Protein AF-A0A2P4Y1M5-F1 (afdb_monomer_lite)

Sequence (113 aa):
MLIVDMSKKIGRIVNDSVPDVTQPFARELKMNLSEEDVEARMANYFIAFDHLVEDNGLSGMLGRGKVTSDEDRQRMTLRCKLLLVNVTPEILKIDLSRLVEATRKSMTVLCTV

Secondary structure (DSSP, 8-state):
-HHHHHHHHHHHHHHH----TTHHHHHH----TT---HHHHHHHHHHHHHHHHHHTT-HHHH------SHHHHHHHHHHHHHHHHT-SSHHHHHHHHHHHHHTTT-TTGGG--

Radius of gyration: 17.48 Å; chains: 1; bounding box: 34×24×58 Å

Structure (mmCIF, N/CA/C/O backbone):
data_AF-A0A2P4Y1M5-F1
#
_entry.id   AF-A0A2P4Y1M5-F1
#
loop_
_atom_site.group_PDB
_atom_site.id
_atom_site.type_symbol
_atom_site.label_atom_id
_atom_site.label_alt_id
_atom_site.label_comp_id
_atom_site.label_asym_id
_atom_site.label_entity_id
_atom_site.label_seq_id
_atom_site.pdbx_PDB_ins_code
_atom_site.Cartn_x
_atom_site.Cartn_y
_atom_site.Cartn_z
_atom_site.occupancy
_atom_site.B_iso_or_equiv
_atom_site.auth_seq_id
_atom_site.auth_comp_id
_atom_site.auth_asym_id
_atom_site.auth_atom_id
_atom_site.pdbx_PDB_model_num
ATOM 1 N N . MET A 1 1 ? 6.506 13.547 -44.595 1.00 61.84 1 MET A N 1
ATOM 2 C CA . MET A 1 1 ? 5.692 14.487 -43.791 1.00 61.84 1 MET A CA 1
ATOM 3 C C . MET A 1 1 ? 4.936 13.761 -42.675 1.00 61.84 1 MET A C 1
ATOM 5 O O . MET A 1 1 ? 5.195 14.059 -41.523 1.00 61.84 1 MET A O 1
ATOM 9 N N . LEU A 1 2 ? 4.157 12.713 -42.976 1.00 67.12 2 LEU A N 1
ATOM 10 C CA . LEU A 1 2 ? 3.383 11.930 -41.989 1.00 67.12 2 LEU A CA 1
ATOM 11 C C . LEU A 1 2 ? 4.179 11.336 -40.808 1.00 67.12 2 LEU A C 1
ATOM 13 O O . LEU A 1 2 ? 3.712 11.398 -39.677 1.00 67.12 2 LEU A O 1
ATOM 17 N N . ILE A 1 3 ? 5.383 10.799 -41.039 1.00 67.88 3 ILE A N 1
ATOM 18 C CA . ILE A 1 3 ? 6.205 10.203 -39.965 1.00 67.88 3 ILE A CA 1
ATOM 19 C C . ILE A 1 3 ? 6.646 11.264 -38.945 1.00 67.88 3 ILE A C 1
ATOM 21 O O . ILE A 1 3 ? 6.626 11.013 -37.747 1.00 67.88 3 ILE A O 1
ATOM 25 N N . VAL A 1 4 ? 6.974 12.476 -39.402 1.00 74.19 4 VAL A N 1
ATOM 26 C CA . VAL A 1 4 ? 7.392 13.582 -38.523 1.00 74.19 4 VAL A CA 1
ATOM 27 C C . VAL A 1 4 ? 6.218 14.081 -37.682 1.00 74.19 4 VAL A C 1
ATOM 29 O O . VAL A 1 4 ? 6.391 14.365 -36.498 1.00 74.19 4 VAL A O 1
ATOM 32 N N . ASP A 1 5 ? 5.020 14.138 -38.262 1.00 71.12 5 ASP A N 1
ATOM 33 C CA . ASP A 1 5 ? 3.806 14.536 -37.546 1.00 71.12 5 ASP A CA 1
ATOM 34 C C . ASP A 1 5 ? 3.361 13.465 -36.541 1.00 71.12 5 ASP A C 1
ATOM 36 O O . ASP A 1 5 ? 2.949 13.801 -35.431 1.00 71.12 5 ASP A O 1
ATOM 40 N N . MET A 1 6 ? 3.527 12.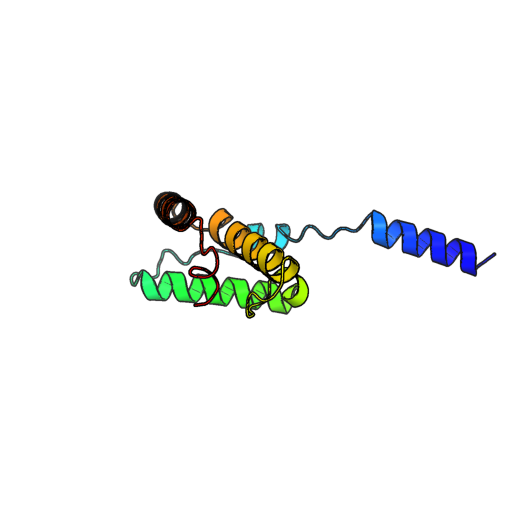179 -36.873 1.00 70.75 6 MET A N 1
ATOM 41 C CA . MET A 1 6 ? 3.329 11.068 -35.939 1.00 70.75 6 MET A CA 1
ATOM 42 C C . MET A 1 6 ? 4.338 11.108 -34.791 1.00 70.75 6 MET A C 1
ATOM 44 O O . MET A 1 6 ? 3.927 11.055 -33.638 1.00 70.75 6 MET A O 1
ATOM 48 N N . SER A 1 7 ? 5.633 11.285 -35.065 1.00 69.38 7 SER A N 1
ATOM 49 C CA . SER A 1 7 ? 6.658 11.400 -34.019 1.00 69.38 7 SER A CA 1
ATOM 50 C C . SER A 1 7 ? 6.450 12.629 -33.133 1.00 69.38 7 SER A C 1
ATOM 52 O O . SER A 1 7 ? 6.627 12.537 -31.923 1.00 69.38 7 SER A O 1
ATOM 54 N N . LYS A 1 8 ? 6.010 13.765 -33.692 1.00 69.69 8 LYS A N 1
ATOM 55 C CA . LYS A 1 8 ? 5.650 14.957 -32.906 1.00 69.69 8 LYS A CA 1
ATOM 56 C C . LYS A 1 8 ? 4.397 14.742 -32.062 1.00 69.69 8 LYS A C 1
ATOM 58 O O . LYS A 1 8 ? 4.343 15.222 -30.933 1.00 69.69 8 LYS A O 1
ATOM 63 N N . LYS A 1 9 ? 3.392 14.034 -32.586 1.00 65.94 9 LYS A N 1
ATOM 64 C CA . LYS A 1 9 ? 2.147 13.746 -31.862 1.00 65.94 9 LYS A CA 1
ATOM 65 C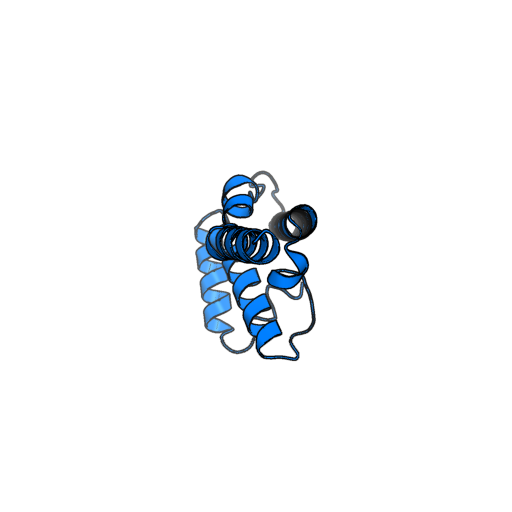 C . LYS A 1 9 ? 2.359 12.710 -30.761 1.00 65.94 9 LYS A C 1
ATOM 67 O O . LYS A 1 9 ? 1.876 12.923 -29.658 1.00 65.94 9 LYS A O 1
ATOM 72 N N . ILE A 1 10 ? 3.145 11.666 -31.022 1.00 63.59 10 ILE A N 1
ATOM 73 C CA . ILE A 1 10 ? 3.604 10.706 -30.010 1.00 63.59 10 ILE A CA 1
ATOM 74 C C . ILE A 1 10 ? 4.465 11.430 -28.972 1.00 63.59 10 ILE A C 1
ATOM 76 O O . ILE A 1 10 ? 4.206 11.287 -27.789 1.00 63.59 10 ILE A O 1
ATOM 80 N N . GLY A 1 11 ? 5.409 12.279 -29.387 1.00 57.75 11 GLY A N 1
ATOM 81 C CA . GLY A 1 11 ? 6.237 13.066 -28.469 1.00 57.75 11 GLY A CA 1
ATOM 82 C C . GLY A 1 11 ? 5.429 14.006 -27.570 1.00 57.75 11 GLY A C 1
ATOM 83 O O . GLY A 1 11 ? 5.743 14.128 -26.393 1.00 57.75 11 GLY A O 1
ATOM 84 N N . ARG A 1 12 ? 4.352 14.619 -28.084 1.00 56.41 12 ARG A N 1
ATOM 85 C CA . ARG A 1 12 ? 3.398 15.389 -27.265 1.00 56.41 12 ARG A CA 1
ATOM 86 C C . ARG A 1 12 ? 2.593 14.507 -26.321 1.00 56.41 12 ARG A C 1
ATOM 88 O O . ARG A 1 12 ? 2.518 14.826 -25.151 1.00 56.41 12 ARG A O 1
ATOM 95 N N . ILE A 1 13 ? 2.039 13.390 -26.789 1.00 58.03 13 ILE A N 1
ATOM 96 C CA . ILE A 1 13 ? 1.268 12.469 -25.937 1.00 58.03 13 ILE A CA 1
ATOM 97 C C . ILE A 1 13 ? 2.142 11.906 -24.808 1.00 58.03 13 ILE A C 1
ATOM 99 O O . ILE A 1 13 ? 1.697 11.856 -23.668 1.00 58.03 13 ILE A O 1
ATOM 103 N N . VAL A 1 14 ? 3.386 11.533 -25.111 1.00 55.88 14 VAL A N 1
ATOM 104 C CA . VAL A 1 14 ? 4.344 10.971 -24.148 1.00 55.88 14 VAL A CA 1
ATOM 105 C C . VAL A 1 14 ? 4.844 12.031 -23.157 1.00 55.88 14 VAL A C 1
ATOM 107 O O . VAL A 1 14 ? 5.033 11.705 -21.992 1.00 55.88 14 VAL A O 1
ATOM 110 N N . ASN A 1 15 ? 5.014 13.291 -23.578 1.00 49.75 15 ASN A N 1
ATOM 111 C CA . ASN A 1 15 ? 5.449 14.370 -22.679 1.00 49.75 15 ASN A CA 1
ATOM 112 C C . ASN A 1 15 ? 4.303 15.027 -21.886 1.00 49.75 15 ASN A C 1
ATOM 114 O O . ASN A 1 15 ? 4.540 15.467 -20.765 1.00 49.75 15 ASN A O 1
ATOM 118 N N . ASP A 1 16 ? 3.084 15.092 -22.434 1.00 50.62 16 ASP A N 1
ATOM 119 C CA . ASP A 1 16 ? 1.909 15.694 -21.777 1.00 50.62 16 ASP A CA 1
ATOM 120 C C . ASP A 1 16 ? 1.142 14.688 -20.901 1.00 50.62 16 ASP A C 1
ATOM 122 O O . ASP A 1 16 ? 0.274 15.076 -20.122 1.00 50.62 16 ASP A O 1
ATOM 126 N N . SER A 1 17 ? 1.465 13.396 -20.995 1.00 54.38 17 SER A N 1
ATOM 127 C CA . SER A 1 17 ? 0.817 12.338 -20.217 1.00 54.38 17 SER A CA 1
ATOM 128 C C . SER A 1 17 ? 1.861 11.612 -19.380 1.00 54.38 17 SER A C 1
ATOM 130 O O . SER A 1 17 ? 2.196 10.461 -19.643 1.00 54.38 17 SER A O 1
ATOM 132 N N . VAL A 1 18 ? 2.374 12.272 -18.343 1.00 53.62 18 VAL A N 1
ATOM 133 C CA . VAL A 1 18 ? 2.730 11.516 -17.139 1.00 53.62 18 VAL A CA 1
ATOM 134 C C . VAL A 1 18 ? 1.397 11.295 -16.426 1.00 53.62 18 VAL A C 1
ATOM 136 O O . VAL A 1 18 ? 0.906 12.242 -15.807 1.00 53.62 18 VAL A O 1
ATOM 139 N N . PRO A 1 19 ? 0.733 10.131 -16.581 1.00 60.31 19 PRO A N 1
ATOM 140 C CA . PRO A 1 19 ? -0.496 9.871 -15.850 1.00 60.31 19 PRO A CA 1
ATOM 141 C C . PRO A 1 19 ? -0.207 10.056 -14.362 1.00 60.31 19 PRO A C 1
ATOM 143 O O . PRO A 1 19 ? 0.793 9.548 -13.850 1.00 60.31 19 PRO A O 1
ATOM 146 N N . ASP A 1 20 ? -1.049 10.835 -13.686 1.00 72.75 20 ASP A N 1
ATOM 147 C CA . ASP A 1 20 ? -0.939 11.032 -12.248 1.00 72.75 20 ASP A CA 1
ATOM 148 C C . ASP A 1 20 ? -1.216 9.698 -11.550 1.00 72.75 20 ASP A C 1
ATOM 150 O O . ASP A 1 20 ? -2.359 9.333 -11.274 1.00 72.75 20 ASP A O 1
ATOM 154 N N . VAL A 1 21 ? -0.138 8.967 -11.268 1.00 75.88 21 VAL A N 1
ATOM 155 C CA . VAL A 1 21 ? -0.174 7.663 -10.602 1.00 75.88 21 VAL A CA 1
ATOM 156 C C . VAL A 1 21 ? -0.759 7.741 -9.195 1.00 75.88 21 VAL A C 1
ATOM 158 O O . VAL A 1 21 ? -1.039 6.704 -8.614 1.00 75.88 21 VAL A O 1
ATOM 161 N N . THR A 1 22 ? -0.936 8.934 -8.619 1.00 80.69 22 THR A N 1
ATOM 162 C CA . THR A 1 22 ? -1.440 9.111 -7.250 1.00 80.69 22 THR A CA 1
ATOM 163 C C . THR A 1 22 ? -2.960 9.248 -7.196 1.00 80.69 22 THR A C 1
ATOM 165 O O . THR A 1 22 ? -3.578 8.906 -6.184 1.00 80.69 22 THR A O 1
ATOM 168 N N . GLN A 1 23 ? -3.574 9.699 -8.294 1.00 86.25 23 GLN A N 1
ATOM 169 C CA . GLN A 1 23 ? -4.996 10.018 -8.350 1.00 86.25 23 GLN A CA 1
ATOM 170 C C . GLN A 1 23 ? -5.922 8.819 -8.065 1.00 86.25 23 GLN A C 1
ATOM 172 O O . GLN A 1 23 ? -6.878 9.020 -7.308 1.00 86.25 23 GLN A O 1
ATOM 177 N N . PRO A 1 24 ? -5.679 7.599 -8.594 1.00 87.69 24 PRO A N 1
ATOM 178 C CA . PRO A 1 24 ? -6.534 6.445 -8.301 1.00 87.69 24 PRO A CA 1
ATOM 179 C C . PRO A 1 24 ? -6.547 6.116 -6.805 1.00 87.69 24 PRO A C 1
ATOM 181 O O . PRO A 1 24 ? -7.606 5.968 -6.199 1.00 87.69 24 PRO A O 1
ATOM 184 N N . PHE A 1 25 ? -5.373 6.122 -6.167 1.00 90.50 25 PHE A N 1
ATOM 185 C CA . PHE A 1 25 ? -5.242 5.817 -4.742 1.00 90.50 25 PHE A CA 1
ATOM 186 C C . PHE A 1 25 ? -5.957 6.846 -3.867 1.00 90.50 25 PHE A C 1
ATOM 188 O O . PHE A 1 25 ? -6.708 6.466 -2.978 1.00 90.50 25 PHE A O 1
ATOM 195 N N . ALA A 1 26 ? -5.806 8.140 -4.154 1.00 87.38 26 ALA A N 1
ATOM 196 C CA . ALA A 1 26 ? -6.479 9.185 -3.380 1.00 87.38 26 ALA A CA 1
ATOM 197 C C . ALA A 1 26 ? -8.017 9.101 -3.453 1.00 87.38 26 ALA A C 1
ATOM 199 O O . ALA A 1 26 ? -8.713 9.537 -2.534 1.00 87.38 26 ALA A O 1
ATOM 200 N N . ARG A 1 27 ? -8.567 8.572 -4.554 1.00 88.31 27 ARG A N 1
ATOM 201 C CA . ARG A 1 27 ? -10.018 8.453 -4.759 1.00 88.31 27 ARG A CA 1
ATOM 202 C C . ARG A 1 27 ? -10.590 7.154 -4.196 1.00 88.31 27 ARG A C 1
ATOM 204 O O . ARG A 1 27 ? -11.674 7.176 -3.605 1.00 88.31 27 ARG A O 1
ATOM 211 N N . GLU A 1 28 ? -9.884 6.048 -4.396 1.00 90.44 28 GLU A N 1
ATOM 212 C CA . GLU A 1 28 ? -10.442 4.698 -4.262 1.00 90.44 28 GLU A CA 1
ATOM 213 C C . GLU A 1 28 ? -9.855 3.919 -3.085 1.00 90.44 28 GLU A C 1
ATOM 215 O O . GLU A 1 28 ? -10.559 3.108 -2.483 1.00 90.44 28 GLU A O 1
ATOM 220 N N . LEU A 1 29 ? -8.611 4.198 -2.686 1.00 92.81 29 LEU A N 1
ATOM 221 C CA . LEU A 1 29 ? -7.976 3.489 -1.583 1.00 92.81 29 LEU A CA 1
ATOM 222 C C . LEU A 1 29 ? -8.458 4.049 -0.242 1.00 92.81 29 LEU A C 1
ATOM 224 O O . LEU A 1 29 ? -8.010 5.099 0.219 1.00 92.81 29 LEU A O 1
ATOM 228 N N . LYS A 1 30 ? -9.379 3.329 0.400 1.00 90.50 30 LYS A N 1
ATOM 229 C CA . LYS A 1 30 ? -9.956 3.706 1.695 1.00 90.50 30 LYS A CA 1
ATOM 230 C C . LYS A 1 30 ? -9.806 2.577 2.699 1.00 90.50 30 LYS A C 1
ATOM 232 O O . LYS A 1 30 ? -10.088 1.421 2.398 1.00 90.50 30 LYS A O 1
ATOM 237 N N . MET A 1 31 ? -9.398 2.927 3.914 1.00 90.62 31 MET A N 1
ATOM 238 C CA . MET A 1 31 ? -9.297 1.965 5.004 1.00 90.62 31 MET A CA 1
ATOM 239 C C . MET A 1 31 ? -10.683 1.700 5.600 1.00 90.62 31 MET A C 1
ATOM 241 O O . MET A 1 31 ? -11.418 2.635 5.919 1.00 90.62 31 MET A O 1
ATOM 245 N N . ASN A 1 32 ? -11.054 0.426 5.745 1.00 92.00 32 ASN A N 1
ATOM 246 C CA . ASN A 1 32 ? -12.350 0.057 6.304 1.00 92.00 32 ASN A CA 1
ATOM 247 C C . ASN A 1 32 ? -12.354 0.201 7.834 1.00 92.00 32 ASN A C 1
ATOM 249 O O . ASN A 1 32 ? -11.995 -0.728 8.547 1.00 92.00 32 ASN A O 1
ATOM 253 N N . LEU A 1 33 ? -12.780 1.353 8.349 1.00 90.00 33 LEU A N 1
ATOM 254 C CA . LEU A 1 33 ? -12.790 1.623 9.792 1.00 90.00 33 LEU A CA 1
ATOM 255 C C . LEU A 1 33 ? -13.860 0.845 10.576 1.00 90.00 33 LEU A C 1
ATOM 257 O O . LEU A 1 33 ? -13.835 0.898 11.802 1.00 90.00 33 LEU A O 1
ATOM 261 N N . SER A 1 34 ? -14.779 0.138 9.905 1.00 92.62 34 SER A N 1
ATOM 262 C CA . SER A 1 34 ? -15.743 -0.738 10.584 1.00 92.62 34 SER A CA 1
ATOM 263 C C . SER A 1 34 ? -15.168 -2.112 10.934 1.00 92.62 34 SER A C 1
ATOM 265 O O . SER A 1 34 ? -15.816 -2.855 11.658 1.00 92.62 34 SER A O 1
ATOM 267 N N . GLU A 1 35 ? -14.004 -2.475 10.387 1.00 92.75 35 GLU A N 1
ATOM 268 C CA . GLU A 1 35 ? -13.290 -3.691 10.772 1.00 92.75 35 GLU A CA 1
ATOM 269 C C . GLU A 1 35 ? -12.634 -3.476 12.144 1.00 92.75 35 GLU A C 1
ATOM 271 O O . GLU A 1 35 ? -11.824 -2.553 12.317 1.00 92.75 35 GLU A O 1
ATOM 276 N N . GLU A 1 36 ? -13.023 -4.306 13.114 1.00 89.88 36 GLU A N 1
ATOM 277 C CA . GLU A 1 36 ? -12.561 -4.235 14.503 1.00 89.88 36 GLU A CA 1
ATOM 278 C C . GLU A 1 36 ? -11.156 -4.824 14.647 1.00 89.88 36 GLU A C 1
ATOM 280 O O . GLU A 1 36 ? -10.336 -4.286 15.399 1.00 89.88 36 GLU A O 1
ATOM 285 N N . ASP A 1 37 ? -10.854 -5.881 13.887 1.00 91.75 37 ASP A N 1
ATOM 286 C CA . ASP A 1 37 ? -9.530 -6.489 13.864 1.00 91.75 37 ASP A CA 1
ATOM 287 C C . ASP A 1 37 ? -8.559 -5.590 13.084 1.00 91.75 37 ASP A C 1
ATOM 289 O O . ASP A 1 37 ? -8.613 -5.437 11.861 1.00 91.75 37 ASP A O 1
ATOM 293 N N . VAL A 1 38 ? -7.636 -4.966 13.817 1.00 85.19 38 VAL A N 1
ATOM 294 C CA . VAL A 1 38 ? -6.656 -4.032 13.253 1.00 85.19 38 VAL A CA 1
ATOM 295 C C . VAL A 1 38 ? -5.760 -4.707 12.211 1.00 85.19 38 VAL A C 1
ATOM 297 O O . VAL A 1 38 ? -5.420 -4.069 11.210 1.00 85.19 38 VAL A O 1
ATOM 300 N N . GLU A 1 39 ? -5.385 -5.969 12.423 1.00 86.69 39 GLU A N 1
ATOM 301 C CA . GLU A 1 39 ? -4.519 -6.718 11.512 1.00 86.69 39 GLU A CA 1
ATOM 302 C C . GLU A 1 39 ? -5.272 -7.060 10.227 1.00 86.69 39 GLU A C 1
ATOM 304 O O . GLU A 1 39 ? -4.777 -6.772 9.133 1.00 86.69 39 GLU A O 1
ATOM 309 N N . ALA A 1 40 ? -6.504 -7.565 10.345 1.00 91.06 40 ALA A N 1
ATOM 310 C CA . ALA A 1 40 ? -7.362 -7.841 9.194 1.00 91.06 40 ALA A CA 1
ATOM 311 C C . ALA A 1 40 ? -7.653 -6.563 8.392 1.00 91.06 40 ALA A C 1
ATOM 313 O O . ALA A 1 40 ? -7.578 -6.555 7.161 1.00 91.06 40 ALA A O 1
ATOM 314 N N . ARG A 1 41 ? -7.907 -5.444 9.079 1.00 92.19 41 ARG A N 1
ATOM 315 C CA . ARG A 1 41 ? -8.136 -4.138 8.452 1.00 92.19 41 ARG A CA 1
ATOM 316 C C . ARG A 1 41 ? -6.931 -3.669 7.642 1.00 92.19 41 ARG A C 1
ATOM 318 O O . ARG A 1 41 ? -7.100 -3.180 6.525 1.00 92.19 41 ARG A O 1
ATOM 325 N N . MET A 1 42 ? -5.727 -3.808 8.195 1.00 87.44 42 MET A N 1
ATOM 326 C CA . MET A 1 42 ? -4.485 -3.470 7.498 1.00 87.44 42 MET A CA 1
ATOM 327 C C . MET A 1 42 ? -4.240 -4.399 6.309 1.00 87.44 42 MET A C 1
ATOM 329 O O . MET A 1 42 ? -3.930 -3.914 5.223 1.00 87.44 42 MET A O 1
ATOM 333 N N . ALA A 1 43 ? -4.425 -5.710 6.477 1.00 89.62 43 ALA A N 1
ATOM 334 C CA . ALA A 1 43 ? -4.276 -6.678 5.394 1.00 89.62 43 ALA A CA 1
ATOM 335 C C . ALA A 1 43 ? -5.223 -6.364 4.224 1.00 89.62 43 ALA A C 1
ATOM 337 O O . ALA A 1 43 ? -4.778 -6.256 3.082 1.00 89.62 43 ALA A O 1
ATOM 338 N N . ASN A 1 44 ? -6.502 -6.108 4.516 1.00 92.00 44 ASN A N 1
ATOM 339 C CA . ASN A 1 44 ? -7.497 -5.716 3.517 1.00 92.00 44 ASN A CA 1
ATOM 340 C C . ASN A 1 44 ? -7.111 -4.416 2.794 1.00 92.00 44 ASN A C 1
ATOM 342 O O . ASN A 1 44 ? -7.295 -4.306 1.583 1.00 92.00 44 ASN A O 1
ATOM 346 N N . TYR A 1 45 ? -6.533 -3.447 3.509 1.00 93.00 45 TYR A N 1
ATOM 347 C CA . TYR A 1 45 ? -6.025 -2.210 2.913 1.00 93.00 45 TYR A CA 1
ATOM 348 C C . TYR A 1 45 ? -4.849 -2.459 1.953 1.00 93.00 45 TYR A C 1
ATOM 350 O O . TYR A 1 45 ? -4.836 -1.915 0.848 1.00 93.00 45 TYR A O 1
ATOM 358 N N . PHE A 1 46 ? -3.884 -3.310 2.325 1.00 91.06 46 PHE A N 1
ATOM 359 C CA . PHE A 1 46 ? -2.772 -3.676 1.437 1.00 91.06 46 PHE A CA 1
ATOM 360 C C . PHE A 1 46 ? -3.245 -4.454 0.202 1.00 91.06 46 PHE A C 1
ATOM 362 O O . PHE A 1 46 ? -2.762 -4.189 -0.897 1.00 91.06 46 PHE A O 1
ATOM 369 N N . ILE A 1 47 ? -4.216 -5.359 0.360 1.00 92.81 47 ILE A N 1
ATOM 370 C CA . ILE A 1 47 ? -4.828 -6.095 -0.757 1.00 92.81 47 ILE A CA 1
ATOM 371 C C . ILE A 1 47 ? -5.541 -5.128 -1.711 1.00 92.81 47 ILE A C 1
ATOM 373 O O . ILE A 1 47 ? -5.339 -5.199 -2.921 1.00 92.81 47 ILE A O 1
ATOM 377 N N . ALA A 1 48 ? -6.322 -4.179 -1.185 1.00 94.50 48 ALA A N 1
ATOM 378 C CA . ALA A 1 48 ? -6.994 -3.168 -2.002 1.00 94.50 48 ALA A CA 1
ATOM 379 C C . ALA A 1 48 ? -5.999 -2.291 -2.780 1.00 94.50 48 ALA A C 1
ATOM 381 O O . ALA A 1 48 ? -6.244 -1.949 -3.936 1.00 94.50 48 ALA A O 1
ATOM 382 N N . PHE A 1 49 ? -4.856 -1.956 -2.173 1.00 93.50 49 PHE A N 1
ATOM 383 C CA . PHE A 1 49 ? -3.774 -1.265 -2.870 1.00 93.50 49 PHE A CA 1
ATOM 384 C C . PHE A 1 49 ? -3.222 -2.099 -4.032 1.00 93.50 49 PHE A C 1
ATOM 386 O O . PHE A 1 49 ? -3.014 -1.559 -5.116 1.00 93.50 49 PHE A O 1
ATOM 393 N N . ASP A 1 50 ? -2.981 -3.396 -3.822 1.00 93.06 50 ASP A N 1
ATOM 394 C CA . ASP A 1 50 ? -2.466 -4.281 -4.871 1.00 93.06 50 ASP A CA 1
ATOM 395 C C . ASP A 1 50 ? -3.436 -4.429 -6.038 1.00 93.06 50 ASP A C 1
ATOM 397 O O . ASP A 1 50 ? -3.016 -4.283 -7.183 1.00 93.06 50 ASP A O 1
ATOM 401 N N . HIS A 1 51 ? -4.728 -4.602 -5.757 1.00 94.44 51 HIS A N 1
ATOM 402 C CA . HIS A 1 51 ? -5.746 -4.619 -6.805 1.00 94.44 51 HIS A CA 1
ATOM 403 C C . HIS A 1 51 ? -5.755 -3.306 -7.594 1.00 94.44 51 HIS A C 1
ATOM 405 O O . HIS A 1 51 ? -5.721 -3.336 -8.817 1.00 94.44 51 HIS A O 1
ATOM 411 N N . LEU A 1 52 ? -5.676 -2.146 -6.927 1.00 93.31 52 LEU A N 1
ATOM 412 C CA . LEU A 1 52 ? -5.581 -0.860 -7.629 1.00 93.31 52 LEU A CA 1
ATOM 413 C C . LEU A 1 52 ? -4.323 -0.748 -8.498 1.00 93.31 52 LEU A C 1
ATOM 415 O O . LEU A 1 52 ? -4.383 -0.184 -9.590 1.00 93.31 52 LEU A O 1
ATOM 419 N N . VAL A 1 53 ? -3.182 -1.265 -8.037 1.00 91.62 53 VAL A N 1
ATOM 420 C CA . VAL A 1 53 ? -1.948 -1.299 -8.835 1.00 91.62 53 VAL A CA 1
ATOM 421 C C . VAL A 1 53 ? -2.131 -2.158 -10.085 1.00 91.62 53 VAL A C 1
ATOM 423 O O . VAL A 1 53 ? -1.714 -1.740 -11.166 1.00 91.62 53 VAL A O 1
ATOM 426 N N . GLU A 1 54 ? -2.740 -3.332 -9.948 1.00 91.88 54 GLU A N 1
ATOM 427 C CA . GLU A 1 54 ? -2.964 -4.270 -11.050 1.00 91.88 54 GLU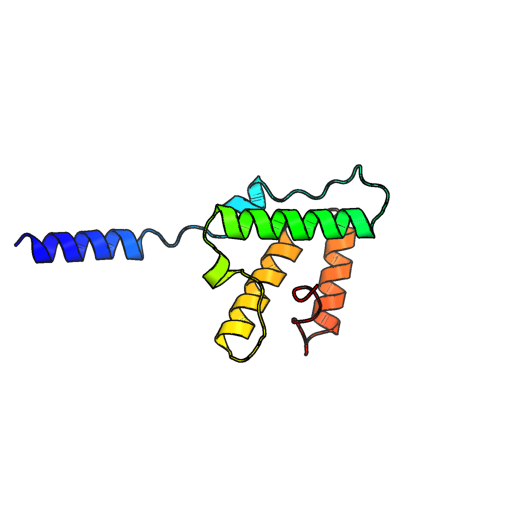 A CA 1
ATOM 428 C C . GLU A 1 54 ? -4.002 -3.740 -12.048 1.00 91.88 54 GLU A C 1
ATOM 430 O O . GLU A 1 54 ? -3.705 -3.652 -13.242 1.00 91.88 54 GLU A O 1
ATOM 435 N N . ASP A 1 55 ? -5.158 -3.283 -11.562 1.00 91.88 55 ASP A N 1
ATOM 436 C CA . ASP A 1 55 ? -6.275 -2.772 -12.367 1.00 91.88 55 ASP A CA 1
ATOM 437 C C . ASP A 1 55 ? -5.886 -1.534 -13.188 1.00 91.88 55 ASP A C 1
ATOM 439 O O . ASP A 1 55 ? -6.385 -1.325 -14.295 1.00 91.88 55 ASP A O 1
ATOM 443 N N . ASN A 1 56 ? -4.950 -0.725 -12.677 1.00 87.94 56 ASN A N 1
ATOM 444 C CA . ASN A 1 56 ? -4.441 0.466 -13.360 1.00 87.94 56 ASN A CA 1
ATOM 445 C C . ASN A 1 56 ? -3.143 0.211 -14.152 1.00 87.94 56 ASN A C 1
ATOM 447 O O . ASN A 1 56 ? -2.549 1.154 -14.678 1.00 87.94 56 ASN A O 1
ATOM 451 N N . GLY A 1 57 ? -2.668 -1.038 -14.242 1.00 88.69 57 GLY A N 1
ATOM 452 C CA . GLY A 1 57 ? -1.459 -1.393 -14.995 1.00 88.69 57 GLY A CA 1
ATOM 453 C C . GLY A 1 57 ? -0.161 -0.808 -14.420 1.00 88.69 57 GLY A C 1
ATOM 454 O O . GLY A 1 57 ? 0.828 -0.653 -15.137 1.00 88.69 57 GLY A O 1
ATOM 455 N N . LEU A 1 58 ? -0.141 -0.481 -13.127 1.00 89.81 58 LEU A N 1
ATOM 456 C CA . LEU A 1 58 ? 0.981 0.165 -12.441 1.00 89.81 58 LEU A CA 1
ATOM 457 C C . LEU A 1 58 ? 1.992 -0.835 -11.860 1.00 89.81 58 LEU A C 1
ATOM 459 O O . LEU A 1 58 ? 2.941 -0.425 -11.189 1.00 89.81 58 LEU A O 1
ATOM 463 N N . SER A 1 59 ? 1.845 -2.137 -12.117 1.00 88.50 59 SER A N 1
ATOM 464 C CA . SER A 1 59 ? 2.691 -3.191 -11.533 1.00 88.50 59 SER A CA 1
ATOM 465 C C . SER A 1 59 ? 4.188 -3.013 -11.814 1.00 88.50 59 SER A C 1
ATOM 467 O O . SER A 1 59 ? 5.010 -3.344 -10.962 1.00 88.50 59 SER A O 1
ATOM 469 N N . GLY A 1 60 ? 4.571 -2.417 -12.948 1.00 85.88 60 GLY A N 1
ATOM 470 C CA . GLY A 1 60 ? 5.976 -2.083 -13.224 1.00 85.88 60 GLY A CA 1
ATOM 471 C C . GLY A 1 60 ? 6.543 -0.993 -12.303 1.00 85.88 60 GLY A C 1
ATOM 472 O O . GLY A 1 60 ? 7.718 -1.026 -11.952 1.00 85.88 60 GLY A O 1
ATOM 473 N N . MET A 1 61 ? 5.703 -0.050 -11.866 1.00 86.44 61 MET A N 1
ATOM 474 C CA . MET A 1 61 ? 6.098 1.101 -11.042 1.00 86.44 61 MET A CA 1
ATOM 475 C C . MET A 1 61 ? 5.857 0.899 -9.547 1.00 86.44 61 MET A C 1
ATOM 477 O O . MET A 1 61 ? 6.518 1.544 -8.737 1.00 86.44 61 MET A O 1
ATOM 481 N N . LEU A 1 62 ? 4.890 0.053 -9.183 1.00 89.00 62 LEU A N 1
ATOM 482 C CA . LEU A 1 62 ? 4.378 -0.096 -7.818 1.00 89.00 62 LEU A CA 1
ATOM 483 C C . LEU A 1 62 ? 4.161 -1.553 -7.405 1.00 89.00 62 LEU A C 1
ATOM 485 O O . LEU A 1 62 ? 3.731 -1.798 -6.280 1.00 89.00 62 LEU A O 1
ATOM 489 N N . GLY A 1 63 ? 4.425 -2.526 -8.277 1.00 86.50 63 GLY A N 1
ATOM 490 C CA . GLY A 1 63 ? 4.214 -3.940 -7.975 1.00 86.50 63 GLY A CA 1
ATOM 491 C C . GLY A 1 63 ? 5.158 -4.461 -6.895 1.00 86.50 63 GLY A C 1
AT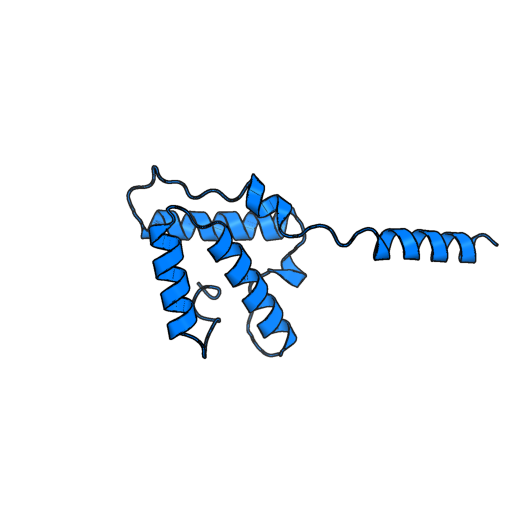OM 492 O O . GLY A 1 63 ? 6.167 -3.833 -6.553 1.00 86.50 63 GLY A O 1
ATOM 493 N N . ARG A 1 64 ? 4.840 -5.644 -6.371 1.00 85.50 64 ARG A N 1
ATOM 494 C CA . ARG A 1 64 ? 5.681 -6.376 -5.414 1.00 85.50 64 ARG A CA 1
ATOM 495 C C . ARG A 1 64 ? 6.938 -6.921 -6.095 1.00 85.50 64 ARG A C 1
ATOM 497 O O . ARG A 1 64 ? 7.003 -7.068 -7.313 1.00 85.50 64 ARG A O 1
ATOM 504 N N . GLY A 1 65 ? 7.987 -7.194 -5.327 1.00 83.62 65 GLY A N 1
ATOM 505 C CA . GLY A 1 65 ? 9.181 -7.858 -5.852 1.00 83.62 65 GLY A CA 1
ATOM 506 C C . GLY A 1 65 ? 10.416 -7.667 -4.985 1.00 83.62 65 GLY A C 1
ATOM 507 O O . GLY A 1 65 ? 10.462 -6.802 -4.112 1.00 83.62 65 GLY A O 1
ATOM 508 N N . LYS A 1 66 ? 11.433 -8.489 -5.246 1.00 81.25 66 LYS A N 1
ATOM 509 C CA . LYS A 1 66 ? 12.704 -8.432 -4.525 1.00 81.25 66 LYS A CA 1
ATOM 510 C C . LYS A 1 66 ? 13.441 -7.137 -4.860 1.00 81.25 66 LYS A C 1
ATOM 512 O O . LYS A 1 66 ? 13.522 -6.753 -6.021 1.00 81.25 66 LYS A O 1
ATOM 517 N N . VAL A 1 67 ? 14.020 -6.503 -3.845 1.00 82.69 67 VAL A N 1
ATOM 518 C CA . VAL A 1 67 ? 14.900 -5.348 -4.034 1.00 82.69 67 VAL A CA 1
ATOM 519 C C . VAL A 1 67 ? 16.298 -5.853 -4.365 1.00 82.69 67 VAL A C 1
ATOM 521 O O . VAL A 1 67 ? 17.022 -6.301 -3.477 1.00 82.69 67 VAL A O 1
ATOM 524 N N . THR A 1 68 ? 16.649 -5.849 -5.651 1.00 85.50 68 THR A N 1
ATOM 525 C CA . THR A 1 68 ? 17.968 -6.295 -6.139 1.00 85.50 68 THR A CA 1
ATOM 526 C C . THR A 1 68 ? 18.768 -5.186 -6.805 1.00 85.50 68 THR A C 1
ATOM 528 O O . THR A 1 68 ? 19.990 -5.279 -6.883 1.00 85.50 68 THR A O 1
ATOM 531 N N . SER A 1 69 ? 18.085 -4.129 -7.236 1.00 85.50 69 SER A N 1
ATOM 532 C CA . SER A 1 69 ? 18.656 -2.975 -7.916 1.00 85.50 69 SER A CA 1
ATOM 533 C C . SER A 1 69 ? 18.236 -1.660 -7.251 1.00 85.50 69 SER A C 1
ATOM 535 O O . SER A 1 69 ? 17.345 -1.607 -6.396 1.00 85.50 69 SER A O 1
ATOM 537 N N . ASP A 1 70 ? 18.876 -0.571 -7.668 1.00 82.69 70 ASP A N 1
ATOM 538 C CA . ASP A 1 70 ? 18.496 0.781 -7.259 1.00 82.69 70 ASP A CA 1
ATOM 539 C C . ASP A 1 70 ? 17.109 1.177 -7.788 1.00 82.69 70 ASP A C 1
ATOM 541 O O . ASP A 1 70 ? 16.358 1.850 -7.080 1.00 82.69 70 ASP A O 1
ATOM 545 N N . GLU A 1 71 ? 16.735 0.697 -8.977 1.00 83.56 71 GLU A N 1
ATOM 546 C CA . GLU A 1 71 ? 15.392 0.862 -9.544 1.00 83.56 71 GLU A CA 1
ATOM 547 C C . GLU A 1 71 ? 14.341 0.146 -8.686 1.00 83.56 71 GLU A C 1
ATOM 549 O O . GLU A 1 71 ? 13.315 0.732 -8.338 1.00 83.56 71 GLU A O 1
ATOM 554 N N . ASP A 1 72 ? 14.627 -1.081 -8.231 1.00 84.25 72 ASP A N 1
ATOM 555 C CA . ASP A 1 72 ? 13.743 -1.793 -7.303 1.00 84.25 72 ASP A CA 1
ATOM 556 C C . ASP A 1 72 ? 13.583 -1.046 -5.979 1.00 84.25 72 ASP A C 1
ATOM 558 O O . ASP A 1 72 ? 12.496 -1.024 -5.398 1.00 84.25 72 ASP A O 1
ATOM 562 N N . ARG A 1 73 ? 14.661 -0.420 -5.490 1.00 83.56 73 ARG A N 1
ATOM 563 C CA . ARG A 1 73 ? 14.617 0.385 -4.267 1.00 83.56 73 ARG A CA 1
ATOM 564 C C . ARG A 1 73 ? 13.724 1.605 -4.461 1.00 83.56 73 ARG A C 1
ATOM 566 O O . ARG A 1 73 ? 12.909 1.889 -3.589 1.00 83.56 73 ARG A O 1
ATOM 573 N N . GLN A 1 74 ? 13.840 2.299 -5.593 1.00 84.62 74 GLN A N 1
ATOM 574 C CA . GLN A 1 74 ? 12.995 3.450 -5.924 1.00 84.62 74 GLN A CA 1
ATOM 575 C C . G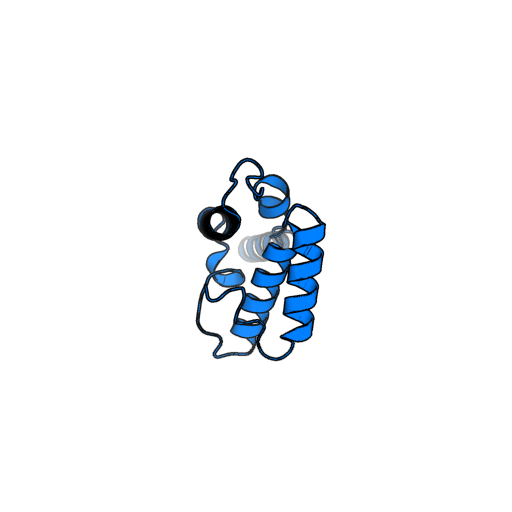LN A 1 74 ? 11.521 3.059 -6.065 1.00 84.62 74 GLN A C 1
ATOM 577 O O . GLN A 1 74 ? 10.665 3.715 -5.468 1.00 84.62 74 GLN A O 1
ATOM 582 N N . ARG A 1 75 ? 11.235 1.962 -6.776 1.00 87.88 75 ARG A N 1
ATOM 583 C CA . ARG A 1 75 ? 9.897 1.361 -6.878 1.00 87.88 75 ARG A CA 1
ATOM 584 C C . ARG A 1 75 ? 9.320 1.073 -5.496 1.00 87.88 75 ARG A C 1
ATOM 586 O O . ARG A 1 75 ? 8.215 1.512 -5.182 1.00 87.88 75 ARG A O 1
ATOM 593 N N . MET A 1 76 ? 10.090 0.400 -4.641 1.00 86.94 76 MET A N 1
ATOM 594 C CA . MET A 1 76 ? 9.656 0.068 -3.286 1.00 86.94 76 MET A CA 1
ATOM 595 C C . MET A 1 76 ? 9.412 1.324 -2.442 1.00 86.94 76 MET A C 1
ATOM 597 O O . MET A 1 76 ? 8.410 1.422 -1.739 1.00 86.94 76 MET A O 1
ATOM 601 N N . THR A 1 77 ? 10.279 2.331 -2.556 1.00 84.25 77 THR A N 1
ATOM 602 C CA . THR A 1 77 ? 10.086 3.622 -1.891 1.00 84.25 77 THR A CA 1
ATOM 603 C C . THR A 1 77 ? 8.806 4.317 -2.343 1.00 84.25 77 THR A C 1
ATOM 605 O O . THR A 1 77 ? 8.075 4.842 -1.503 1.00 84.25 77 THR A O 1
ATOM 608 N N . LEU A 1 78 ? 8.516 4.337 -3.645 1.00 87.19 78 LEU A N 1
ATOM 609 C CA . LEU A 1 78 ? 7.300 4.956 -4.169 1.00 87.19 78 LEU A CA 1
ATOM 610 C C . LEU A 1 78 ? 6.047 4.214 -3.686 1.00 87.19 78 LEU A C 1
ATOM 612 O O . LEU A 1 78 ? 5.116 4.852 -3.192 1.00 87.19 78 LEU A O 1
ATOM 616 N N . ARG A 1 79 ? 6.068 2.878 -3.740 1.00 89.38 79 ARG A N 1
ATOM 617 C CA . ARG A 1 79 ? 5.001 2.015 -3.219 1.00 89.38 79 ARG A CA 1
ATOM 618 C C . ARG A 1 79 ? 4.701 2.317 -1.752 1.00 89.38 79 ARG A C 1
ATOM 620 O O . ARG A 1 79 ? 3.562 2.626 -1.412 1.00 89.38 79 ARG A O 1
ATOM 627 N N . CYS A 1 80 ? 5.720 2.308 -0.892 1.00 86.62 80 CYS A N 1
ATOM 628 C CA . CYS A 1 80 ? 5.514 2.543 0.535 1.00 86.62 80 CYS A CA 1
ATOM 629 C C . CYS A 1 80 ? 5.037 3.982 0.830 1.00 86.62 80 CYS A C 1
ATOM 631 O O . CYS A 1 80 ? 4.226 4.181 1.731 1.00 86.62 80 CYS A O 1
ATOM 633 N N . LYS A 1 81 ? 5.465 4.988 0.051 1.00 87.06 81 LYS A N 1
ATOM 634 C CA . LYS A 1 81 ? 4.943 6.363 0.173 1.00 87.06 81 LYS A CA 1
ATOM 635 C C . LYS A 1 81 ? 3.444 6.441 -0.121 1.00 87.06 81 LYS A C 1
ATOM 637 O O . LYS A 1 81 ? 2.718 7.061 0.650 1.00 87.06 81 LYS A O 1
ATOM 642 N N . LEU A 1 82 ? 2.980 5.820 -1.207 1.00 89.25 82 LEU A N 1
ATOM 643 C CA . LEU A 1 82 ? 1.562 5.855 -1.584 1.00 89.25 82 LEU A CA 1
ATOM 644 C C . LEU A 1 82 ? 0.677 5.088 -0.604 1.00 89.25 82 LEU A C 1
ATOM 646 O O . LEU A 1 82 ? -0.420 5.552 -0.291 1.00 89.25 82 LEU A O 1
ATOM 650 N N . LEU A 1 83 ? 1.182 3.972 -0.073 1.00 88.88 83 LEU A N 1
ATOM 651 C CA . LEU A 1 83 ? 0.531 3.252 1.015 1.00 88.88 83 LEU A CA 1
ATOM 652 C C . LEU A 1 83 ? 0.342 4.161 2.231 1.00 88.88 83 LEU A C 1
ATOM 654 O O . LEU A 1 83 ? -0.781 4.294 2.697 1.00 88.88 83 LEU A O 1
ATOM 658 N N . LEU A 1 84 ? 1.396 4.838 2.701 1.00 87.69 84 LEU A N 1
ATOM 659 C CA . LEU A 1 84 ? 1.342 5.686 3.900 1.00 87.69 84 LEU A CA 1
ATOM 660 C C . LEU A 1 84 ? 0.466 6.932 3.746 1.00 87.69 84 LEU A C 1
ATOM 662 O O . LEU A 1 84 ? -0.237 7.301 4.683 1.00 87.69 84 LEU A O 1
ATOM 666 N N . VAL A 1 85 ? 0.518 7.607 2.593 1.00 88.25 85 VAL A N 1
ATOM 667 C CA . VAL A 1 85 ? -0.202 8.877 2.381 1.00 88.25 85 VAL A CA 1
ATOM 668 C C . VAL A 1 85 ? -1.711 8.717 2.573 1.00 88.25 85 VAL A C 1
ATOM 670 O O . VAL A 1 85 ? -2.340 9.633 3.105 1.00 88.25 85 VAL A O 1
ATOM 673 N N . ASN A 1 86 ? -2.253 7.556 2.197 1.00 86.62 86 ASN A N 1
ATOM 674 C CA . ASN A 1 86 ? -3.686 7.263 2.206 1.00 86.62 86 ASN A CA 1
ATOM 675 C C . ASN A 1 86 ? -4.152 6.452 3.438 1.00 86.62 86 ASN A C 1
ATOM 677 O O . ASN A 1 86 ? -5.339 6.141 3.549 1.00 86.62 86 ASN A O 1
ATOM 681 N N . VAL A 1 87 ? -3.257 6.129 4.386 1.00 89.38 87 VAL A N 1
ATOM 682 C CA . VAL A 1 87 ? -3.650 5.458 5.639 1.00 89.38 87 VAL A CA 1
ATOM 683 C C . VAL A 1 87 ? -4.536 6.380 6.467 1.00 89.38 87 VAL A C 1
ATOM 685 O O . VAL A 1 87 ? -4.228 7.552 6.681 1.00 89.38 87 VAL A O 1
ATOM 688 N N . THR A 1 88 ? -5.611 5.807 7.002 1.00 83.88 88 THR A N 1
ATOM 689 C CA . THR A 1 88 ? -6.502 6.454 7.965 1.00 83.88 88 THR A CA 1
ATOM 690 C C . THR A 1 88 ? -6.852 5.462 9.074 1.00 83.88 88 THR A C 1
ATOM 692 O O . THR A 1 88 ? -7.017 4.281 8.789 1.00 83.88 88 THR A O 1
ATOM 695 N N . PRO A 1 89 ? -6.972 5.881 10.344 1.00 85.25 89 PRO A N 1
ATOM 696 C CA . PRO A 1 89 ? -6.926 7.254 10.858 1.00 85.25 89 PRO A CA 1
ATOM 697 C C . PRO A 1 89 ? -5.505 7.847 10.938 1.00 85.25 89 PRO A C 1
ATOM 699 O O . PRO A 1 89 ? -4.518 7.116 10.953 1.00 85.25 89 PRO A O 1
ATOM 702 N N . GLU A 1 90 ? -5.394 9.179 11.038 1.00 85.62 90 GLU A N 1
ATOM 703 C CA . GLU A 1 90 ? -4.106 9.909 11.000 1.00 85.62 90 GLU A CA 1
ATOM 704 C C . GLU A 1 90 ? -3.110 9.448 12.081 1.00 85.62 90 GLU A C 1
ATOM 706 O O . GLU A 1 90 ? -1.905 9.430 11.850 1.00 85.62 90 GLU A O 1
ATOM 711 N N . ILE A 1 91 ? -3.598 9.004 13.245 1.00 84.56 91 ILE A N 1
ATOM 712 C CA . ILE A 1 91 ? -2.738 8.461 14.308 1.00 84.56 91 ILE A CA 1
ATOM 713 C C . ILE A 1 91 ? -1.953 7.226 13.838 1.00 84.56 91 ILE A C 1
ATOM 715 O O . ILE A 1 91 ? -0.751 7.132 14.069 1.00 84.56 91 ILE A O 1
ATOM 719 N N . LEU A 1 92 ? -2.601 6.338 13.079 1.00 83.88 92 LEU A N 1
ATOM 720 C CA . LEU A 1 92 ? -1.972 5.141 12.529 1.00 83.88 92 LEU A CA 1
ATOM 721 C C . LEU A 1 92 ? -0.926 5.504 11.471 1.00 83.88 92 LEU A C 1
ATOM 723 O O . LEU A 1 92 ? 0.144 4.902 11.404 1.00 83.88 92 LEU A O 1
ATOM 727 N N . LYS A 1 93 ? -1.204 6.533 10.671 1.00 85.88 93 LYS A N 1
ATOM 728 C CA . LYS A 1 93 ? -0.257 7.068 9.693 1.00 85.88 93 LYS A CA 1
ATOM 729 C C . LYS A 1 93 ? 0.989 7.650 10.360 1.00 85.88 93 LYS A C 1
ATOM 731 O O . LYS A 1 93 ? 2.092 7.420 9.863 1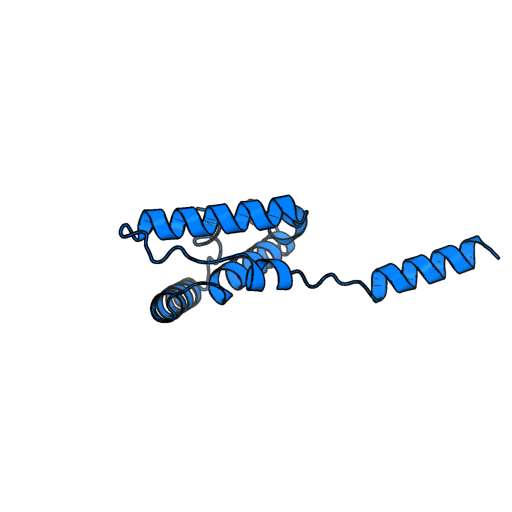.00 85.88 93 LYS A O 1
ATOM 736 N N . ILE A 1 94 ? 0.843 8.362 11.479 1.00 85.38 94 ILE A N 1
ATOM 737 C CA . ILE A 1 94 ? 1.976 8.884 12.260 1.00 85.38 94 ILE A CA 1
ATOM 738 C C . ILE A 1 94 ? 2.835 7.731 12.787 1.00 85.38 94 ILE A C 1
ATOM 740 O O . ILE A 1 94 ? 4.056 7.762 12.625 1.00 85.38 94 ILE A O 1
ATOM 744 N N . ASP A 1 95 ? 2.214 6.707 13.370 1.00 83.69 95 ASP A N 1
ATOM 745 C CA . ASP A 1 95 ? 2.935 5.566 13.940 1.00 83.69 95 ASP A CA 1
ATOM 746 C C . ASP A 1 95 ? 3.684 4.767 12.868 1.00 83.69 95 ASP A C 1
ATOM 748 O O . ASP A 1 95 ? 4.874 4.480 13.024 1.00 83.69 95 ASP A O 1
ATOM 752 N N . LEU A 1 96 ? 3.041 4.497 11.729 1.00 81.62 96 LEU A N 1
ATOM 753 C CA . LEU A 1 96 ? 3.688 3.839 10.593 1.00 81.62 96 LEU A CA 1
ATOM 754 C C . LEU A 1 96 ? 4.807 4.699 9.990 1.00 81.62 96 LEU A C 1
ATOM 756 O O . LEU A 1 96 ? 5.864 4.172 9.646 1.00 81.62 96 LEU A O 1
ATOM 760 N N . SER A 1 97 ? 4.625 6.020 9.903 1.00 82.56 97 SER A N 1
ATOM 761 C CA . SER A 1 97 ? 5.664 6.931 9.399 1.00 82.56 97 SER A CA 1
ATOM 762 C C . SER A 1 97 ? 6.894 6.927 10.306 1.00 82.56 97 SER A C 1
ATOM 764 O O . SER A 1 97 ? 8.016 6.777 9.821 1.00 82.56 97 SER A O 1
ATOM 766 N N . ARG A 1 98 ? 6.692 6.992 11.629 1.00 83.25 98 ARG A N 1
ATOM 767 C CA . ARG A 1 98 ? 7.771 6.875 12.623 1.00 83.25 98 ARG A CA 1
ATOM 768 C C . ARG A 1 98 ? 8.482 5.530 12.531 1.00 83.25 98 ARG A C 1
ATOM 770 O O . ARG A 1 98 ? 9.708 5.488 12.601 1.00 83.25 98 ARG A O 1
ATOM 777 N N . LEU A 1 99 ? 7.736 4.440 12.343 1.00 77.75 99 LEU A N 1
ATOM 778 C CA . LEU A 1 99 ? 8.312 3.108 12.172 1.00 77.75 99 LEU A CA 1
ATOM 779 C C . LEU A 1 99 ? 9.181 3.034 10.910 1.00 77.75 99 LEU A C 1
ATOM 781 O O . LEU A 1 99 ? 10.285 2.494 10.958 1.00 77.75 99 LEU A O 1
ATOM 785 N N . VAL A 1 100 ? 8.732 3.614 9.795 1.00 74.31 100 VAL A N 1
ATOM 786 C CA . VAL A 1 100 ? 9.512 3.682 8.547 1.00 74.31 100 VAL A CA 1
ATOM 787 C C . VAL A 1 100 ? 10.779 4.520 8.714 1.00 74.31 100 VAL A C 1
ATOM 789 O O . VAL A 1 100 ? 11.847 4.110 8.255 1.00 74.31 100 VAL A O 1
ATOM 792 N N . GLU A 1 101 ? 10.695 5.659 9.402 1.00 74.69 101 GLU A N 1
ATOM 793 C CA . GLU A 1 101 ? 11.853 6.504 9.706 1.00 74.69 101 GLU A CA 1
ATOM 794 C C . GLU A 1 101 ? 12.857 5.807 10.630 1.00 74.69 101 GLU A C 1
ATOM 796 O O . GLU A 1 101 ? 14.061 5.873 10.379 1.00 74.69 101 GLU A O 1
ATOM 801 N N . ALA A 1 102 ? 12.383 5.095 11.655 1.00 71.56 102 ALA A N 1
ATOM 802 C CA . ALA A 1 102 ? 13.221 4.295 12.546 1.00 71.56 102 ALA A CA 1
ATOM 803 C C . ALA A 1 102 ? 13.873 3.116 11.804 1.00 71.56 102 ALA A C 1
ATOM 805 O O . ALA A 1 102 ? 15.038 2.787 12.029 1.00 71.56 102 ALA A O 1
ATOM 806 N N . THR A 1 103 ? 13.155 2.537 10.839 1.00 63.47 103 THR A N 1
ATOM 807 C CA . THR A 1 103 ? 13.614 1.419 10.002 1.00 63.47 103 THR A CA 1
ATOM 808 C C . THR A 1 103 ? 14.398 1.904 8.776 1.00 63.47 103 THR A C 1
ATOM 810 O O . THR A 1 103 ? 14.564 1.147 7.826 1.00 63.47 103 THR A O 1
ATOM 813 N N . ARG A 1 104 ? 14.940 3.139 8.782 1.00 53.81 104 ARG A N 1
ATOM 814 C CA . ARG A 1 104 ? 15.606 3.865 7.667 1.00 53.81 104 ARG A CA 1
ATOM 815 C C . ARG A 1 104 ? 16.598 3.075 6.792 1.00 53.81 104 ARG A C 1
ATOM 817 O O . ARG A 1 104 ? 16.975 3.565 5.733 1.00 53.81 104 ARG A O 1
ATOM 824 N N . LYS A 1 105 ? 17.048 1.889 7.214 1.00 50.09 105 LYS A N 1
ATOM 825 C CA . LYS A 1 105 ? 17.930 0.986 6.455 1.00 50.09 105 LYS A CA 1
ATOM 826 C C . LYS A 1 105 ? 17.206 -0.104 5.648 1.00 50.09 105 LYS A C 1
ATOM 828 O O . LYS A 1 105 ? 17.839 -0.705 4.787 1.00 50.09 105 LYS A O 1
ATOM 833 N N . SER A 1 106 ? 15.908 -0.319 5.861 1.00 47.78 106 SER A N 1
ATOM 834 C CA . SER A 1 106 ? 15.147 -1.420 5.258 1.00 47.78 106 SER A CA 1
ATOM 835 C C . SER A 1 106 ? 13.681 -1.027 5.034 1.00 47.78 106 SER A C 1
ATOM 837 O O . SER A 1 106 ? 12.772 -1.595 5.633 1.00 47.78 106 SER A O 1
ATOM 839 N N . MET A 1 107 ? 13.430 -0.087 4.116 1.00 49.53 107 MET A N 1
ATOM 840 C CA . MET A 1 107 ? 12.081 0.243 3.604 1.00 49.53 107 MET A CA 1
ATOM 841 C C . MET A 1 107 ? 11.346 -0.973 2.990 1.00 49.53 107 MET A C 1
ATOM 843 O O . MET A 1 107 ? 10.171 -0.908 2.657 1.00 49.53 107 MET A O 1
ATOM 847 N N . THR A 1 108 ? 12.048 -2.098 2.877 1.00 50.59 108 THR A N 1
ATOM 848 C CA . THR A 1 108 ? 11.590 -3.420 2.468 1.00 50.59 108 THR A CA 1
ATOM 849 C C . THR A 1 108 ? 10.499 -3.985 3.389 1.00 50.59 108 THR A C 1
ATOM 851 O O . THR A 1 108 ? 9.571 -4.609 2.896 1.00 50.59 108 THR A O 1
ATOM 854 N N . VAL A 1 109 ? 10.524 -3.756 4.707 1.00 52.31 109 VAL A N 1
ATOM 855 C CA . VAL A 1 109 ? 9.666 -4.538 5.630 1.00 52.31 109 VAL A CA 1
ATOM 856 C C . VAL A 1 109 ? 8.166 -4.256 5.462 1.00 52.31 109 VAL A C 1
ATOM 858 O O . VAL A 1 109 ? 7.379 -5.191 5.498 1.00 52.31 109 VAL A O 1
ATOM 861 N N . LEU A 1 110 ? 7.760 -3.010 5.196 1.00 51.47 110 LEU A N 1
ATOM 862 C CA . LEU A 1 110 ? 6.333 -2.650 5.113 1.00 51.47 110 LEU A CA 1
ATOM 863 C C . LEU A 1 110 ? 5.654 -3.075 3.802 1.00 51.47 110 LEU A C 1
ATOM 865 O O . LEU A 1 110 ? 4.435 -3.074 3.709 1.00 51.47 110 LEU A O 1
ATOM 869 N N . CYS A 1 111 ? 6.451 -3.402 2.786 1.00 50.62 111 CYS A N 1
ATOM 870 C CA . CYS A 1 111 ? 5.988 -3.646 1.423 1.00 50.62 111 CYS A CA 1
ATOM 871 C C . CYS A 1 111 ? 6.366 -5.055 0.910 1.00 50.62 111 CYS A C 1
ATOM 873 O O . CYS A 1 111 ? 6.140 -5.360 -0.262 1.00 50.62 111 CYS A O 1
ATOM 875 N N . THR A 1 112 ? 6.939 -5.905 1.778 1.00 48.47 112 THR A N 1
ATOM 876 C CA . THR A 1 112 ? 7.235 -7.329 1.500 1.00 48.47 112 THR A CA 1
ATOM 877 C C . THR A 1 112 ? 6.207 -8.279 2.127 1.00 48.47 112 THR A C 1
ATOM 879 O O . THR A 1 112 ? 6.242 -9.468 1.819 1.00 48.47 112 THR A O 1
ATOM 882 N N . VAL A 1 113 ? 5.306 -7.770 2.980 1.00 45.12 113 VAL A N 1
ATOM 883 C CA . VAL A 1 113 ? 4.171 -8.532 3.532 1.00 45.12 113 VAL A CA 1
ATOM 884 C C . VAL A 1 113 ? 2.994 -8.472 2.578 1.00 45.12 113 VAL A C 1
ATOM 886 O O . VAL A 1 113 ? 2.632 -7.366 2.120 1.00 45.12 113 VAL A O 1
#

pLDDT: mean 79.28, std 14.08, range [45.12, 94.5]

Foldseek 3Di:
DVVVVVVVVVVCCVVVDPPPPLVLCQVPQAQDPVDPPPVVSLVVSLVSLQCSCVVVVVCLQANDDDDPDPSSVNSLVVNLVSSLVRDPDVVVSVVVVVVCVVVVVPSPPVRND

Organism: NCBI:txid4796